Protein AF-A0A0D8FTY8-F1 (afdb_monomer_lite)

Sequence (97 aa):
MKEPGQGPPGDVVALIDSSPTVWVHVAAVRQEDQWNATHVEMTSSVVPESWVLRRWAYDDIIFLSCTITGSEDPTPQPGDPLHPLEPRVQGVHRPHR

pLDDT: mean 72.15, std 17.39, range [41.62, 94.5]

Radius of gyration: 22.92 Å; chains: 1; bounding box: 56×63×44 Å

Foldseek 3Di:
DDDPPDDDDVVQVVQQVPAQKKKKKWKWFADPNDTDTPDIDMDGDDDDPPQDQDWDDDPTMIIGIDMDGPPPPPPPPVDDPPDPPDPPPPDDDDDDD

Structure (mmCIF, N/CA/C/O backbone):
data_AF-A0A0D8FTY8-F1
#
_entry.id   AF-A0A0D8FTY8-F1
#
loop_
_atom_site.group_PDB
_atom_site.id
_atom_site.type_symbol
_atom_site.label_atom_id
_atom_site.label_alt_id
_atom_site.label_comp_id
_atom_site.label_asym_id
_atom_site.label_entity_id
_atom_site.label_seq_id
_atom_site.pdbx_PDB_ins_code
_atom_site.Cartn_x
_atom_site.Cartn_y
_atom_site.Cartn_z
_atom_site.occupancy
_atom_site.B_iso_or_equiv
_atom_site.auth_seq_id
_atom_site.auth_comp_id
_atom_site.auth_asym_id
_atom_site.auth_atom_id
_atom_site.pdbx_PDB_model_num
ATOM 1 N N . MET A 1 1 ? 21.491 -9.906 6.851 1.00 41.62 1 MET A N 1
ATOM 2 C CA . MET A 1 1 ? 20.668 -9.551 8.027 1.00 41.62 1 MET A CA 1
ATOM 3 C C . MET A 1 1 ? 20.688 -8.029 8.094 1.00 41.62 1 MET A C 1
ATOM 5 O O . MET A 1 1 ? 21.784 -7.503 8.198 1.00 41.62 1 MET A O 1
ATOM 9 N N . LYS A 1 2 ? 19.571 -7.324 7.857 1.00 44.31 2 LYS A N 1
ATOM 10 C CA . LYS A 1 2 ? 19.531 -5.852 7.985 1.00 44.31 2 LYS A CA 1
ATOM 11 C C . LYS A 1 2 ? 19.157 -5.498 9.421 1.00 44.31 2 LYS A C 1
ATOM 13 O O . LYS A 1 2 ? 18.243 -6.115 9.966 1.00 44.31 2 LYS A O 1
ATOM 18 N N . GLU A 1 3 ? 19.878 -4.557 10.016 1.00 43.09 3 GLU A N 1
ATOM 19 C CA . GLU A 1 3 ? 19.590 -4.048 11.356 1.00 43.09 3 GLU A CA 1
ATOM 20 C C . GLU A 1 3 ? 18.295 -3.213 11.350 1.00 43.09 3 GLU A C 1
ATOM 22 O O . GLU A 1 3 ? 18.004 -2.535 10.355 1.00 43.09 3 GLU A O 1
ATOM 27 N N . PRO A 1 4 ? 17.494 -3.247 12.430 1.00 45.47 4 PRO A N 1
ATOM 28 C CA . PRO A 1 4 ? 16.328 -2.382 12.557 1.00 45.47 4 PRO A CA 1
ATOM 29 C C . PRO A 1 4 ? 16.777 -0.913 12.541 1.00 45.47 4 PRO A C 1
ATOM 31 O O . PRO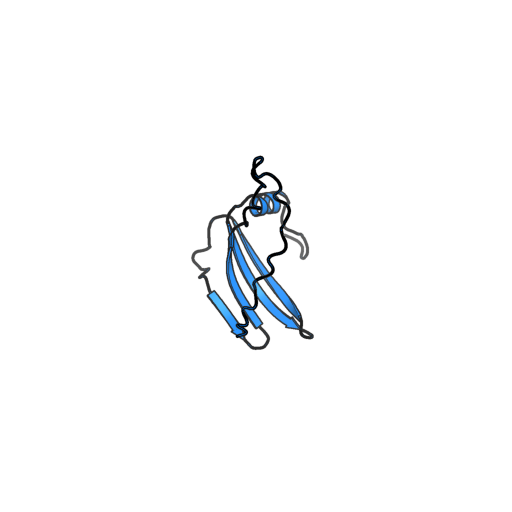 A 1 4 ? 17.571 -0.492 13.376 1.00 45.47 4 PRO A O 1
ATOM 34 N N . GLY A 1 5 ? 16.284 -0.143 11.567 1.00 56.88 5 GLY A N 1
ATOM 35 C CA . GLY A 1 5 ? 16.636 1.270 11.368 1.00 56.88 5 GLY A CA 1
ATOM 36 C C . GLY A 1 5 ? 17.548 1.550 10.171 1.00 56.88 5 GLY A C 1
ATOM 37 O O . GLY A 1 5 ? 17.776 2.712 9.841 1.00 56.88 5 GLY A O 1
ATOM 38 N N . GLN A 1 6 ? 18.036 0.522 9.470 1.00 59.66 6 GLN A N 1
ATOM 39 C CA . GLN A 1 6 ? 18.785 0.735 8.236 1.00 59.66 6 GLN A CA 1
ATOM 40 C C . GLN A 1 6 ? 17.822 1.067 7.089 1.00 59.66 6 GLN A C 1
ATOM 42 O O . GLN A 1 6 ? 17.070 0.208 6.623 1.00 59.66 6 GLN A O 1
ATOM 47 N N . GLY A 1 7 ? 17.850 2.329 6.654 1.00 64.62 7 GLY A N 1
ATOM 48 C CA . GLY A 1 7 ? 17.065 2.819 5.523 1.00 64.62 7 GLY A CA 1
ATOM 49 C C . GLY A 1 7 ? 17.309 2.029 4.226 1.00 64.62 7 GLY A C 1
ATOM 50 O O . GLY A 1 7 ? 18.240 1.213 4.136 1.00 64.62 7 GLY A O 1
ATOM 51 N N . PRO A 1 8 ? 16.461 2.230 3.205 1.00 70.81 8 PRO A N 1
ATOM 52 C CA . PRO A 1 8 ? 16.651 1.585 1.916 1.00 70.81 8 PRO A CA 1
ATOM 53 C C . PRO A 1 8 ? 18.034 1.934 1.330 1.00 70.81 8 PRO A C 1
ATOM 55 O O . PRO A 1 8 ? 18.534 3.040 1.544 1.00 70.81 8 PRO A O 1
ATOM 58 N N . PRO A 1 9 ? 18.676 1.001 0.605 1.00 77.88 9 PRO A N 1
ATOM 59 C CA . PRO A 1 9 ? 19.890 1.289 -0.153 1.00 77.88 9 PRO A CA 1
ATOM 60 C C . PRO A 1 9 ? 19.661 2.476 -1.102 1.00 77.88 9 PRO A C 1
ATOM 62 O O . PRO A 1 9 ? 18.571 2.616 -1.656 1.00 77.88 9 PRO A O 1
ATOM 65 N N . GLY A 1 10 ? 20.659 3.345 -1.283 1.00 78.88 10 GLY A N 1
ATOM 66 C CA . GLY A 1 10 ? 20.488 4.588 -2.052 1.00 78.88 10 GLY A CA 1
ATOM 67 C C . GLY A 1 10 ? 20.101 4.372 -3.521 1.00 78.88 10 GLY A C 1
ATOM 68 O O . GLY A 1 10 ? 19.369 5.173 -4.092 1.00 78.88 10 GLY A O 1
ATOM 69 N N . ASP A 1 11 ? 20.522 3.259 -4.116 1.00 78.75 11 ASP A N 1
ATOM 70 C CA . ASP A 1 11 ? 20.118 2.811 -5.451 1.00 78.75 11 ASP A CA 1
ATOM 71 C C . ASP A 1 11 ? 18.620 2.480 -5.536 1.00 78.75 11 ASP A C 1
ATOM 73 O O . ASP A 1 11 ? 17.974 2.792 -6.535 1.00 78.75 11 ASP A O 1
ATOM 77 N N . VAL A 1 12 ? 18.041 1.926 -4.467 1.00 74.75 12 VAL A N 1
ATOM 78 C CA . VAL A 1 12 ? 16.596 1.664 -4.376 1.00 74.75 12 VAL A CA 1
ATOM 79 C C . VAL A 1 12 ? 15.816 2.972 -4.271 1.00 74.75 12 VAL A C 1
ATOM 81 O O . VAL A 1 12 ? 14.772 3.104 -4.905 1.00 74.75 12 VAL A O 1
ATOM 84 N N . VAL A 1 13 ? 16.328 3.953 -3.522 1.00 77.81 13 VAL A N 1
ATOM 85 C CA . VAL A 1 13 ? 15.706 5.286 -3.425 1.00 77.81 13 VAL A CA 1
ATOM 86 C C . VAL A 1 13 ? 15.700 5.970 -4.791 1.00 77.81 13 VAL A C 1
ATOM 88 O O . VAL A 1 13 ? 14.641 6.371 -5.259 1.00 77.81 13 VAL A O 1
ATOM 91 N N . ALA A 1 14 ? 16.842 6.002 -5.483 1.00 79.75 14 ALA A N 1
ATOM 92 C CA . ALA A 1 14 ? 16.941 6.593 -6.818 1.00 79.75 14 ALA A CA 1
ATOM 93 C C . ALA A 1 14 ? 16.028 5.900 -7.848 1.00 79.75 14 ALA A C 1
ATOM 95 O O . ALA A 1 14 ? 15.457 6.556 -8.723 1.00 79.75 14 ALA A O 1
ATOM 96 N N . LEU A 1 15 ? 15.860 4.577 -7.748 1.00 79.25 15 LEU A N 1
ATOM 97 C CA . LEU A 1 15 ? 14.936 3.827 -8.600 1.00 79.25 15 LEU A CA 1
ATOM 98 C C . LEU A 1 15 ? 13.473 4.201 -8.329 1.00 79.25 15 LEU A C 1
ATOM 100 O O . LEU A 1 15 ? 12.705 4.366 -9.273 1.00 79.25 15 LEU A O 1
ATOM 104 N N . ILE A 1 16 ? 13.077 4.331 -7.062 1.00 76.06 16 ILE A N 1
ATOM 105 C CA . ILE A 1 16 ? 11.721 4.751 -6.677 1.00 76.06 16 ILE A CA 1
ATOM 106 C C . ILE A 1 16 ? 11.463 6.194 -7.129 1.00 76.06 16 ILE A C 1
ATOM 108 O O . ILE A 1 16 ? 10.435 6.441 -7.752 1.00 76.06 16 ILE A O 1
ATOM 112 N N . ASP A 1 17 ? 12.408 7.109 -6.905 1.00 78.25 17 ASP A N 1
ATOM 113 C CA . ASP A 1 17 ? 12.283 8.528 -7.272 1.00 78.25 17 ASP A CA 1
ATOM 114 C C . ASP A 1 17 ? 12.170 8.743 -8.787 1.00 78.25 17 ASP A C 1
ATOM 116 O O . ASP A 1 17 ? 11.447 9.623 -9.246 1.00 78.25 17 ASP A O 1
ATOM 120 N N . SER A 1 18 ? 12.874 7.934 -9.581 1.00 81.19 18 SER A N 1
ATOM 121 C CA . SER A 1 18 ? 12.816 7.999 -11.048 1.00 81.19 18 SER A CA 1
ATOM 122 C C . SER A 1 18 ? 11.640 7.228 -11.655 1.00 81.19 18 SER A C 1
ATOM 124 O O . SER A 1 18 ? 11.410 7.311 -12.864 1.00 81.19 18 SER A O 1
ATOM 126 N N . SER A 1 19 ? 10.886 6.473 -10.849 1.00 82.06 19 SER A N 1
ATOM 127 C CA . SER A 1 19 ? 9.758 5.685 -11.340 1.00 82.06 19 SER A CA 1
ATOM 128 C C . SER A 1 19 ? 8.527 6.576 -11.541 1.00 82.06 19 SER A C 1
ATOM 130 O O . SER A 1 19 ? 8.038 7.165 -10.579 1.00 82.06 19 SER A O 1
ATOM 132 N N . PRO A 1 20 ? 7.934 6.629 -12.751 1.00 79.81 20 PRO A N 1
ATOM 133 C CA . PRO A 1 20 ? 6.758 7.468 -13.013 1.00 79.81 20 PRO A CA 1
ATOM 134 C C . PRO A 1 20 ? 5.519 7.005 -12.235 1.00 79.81 20 PRO A C 1
ATOM 136 O O . PRO A 1 20 ? 4.555 7.748 -12.053 1.00 79.81 20 PRO A O 1
ATOM 139 N N . THR A 1 21 ? 5.514 5.749 -11.794 1.00 82.69 21 THR A N 1
ATOM 140 C CA . THR A 1 21 ? 4.455 5.167 -10.977 1.00 82.69 21 THR A CA 1
ATOM 141 C C . THR A 1 21 ? 5.063 4.244 -9.938 1.00 82.69 21 THR A C 1
ATOM 143 O O . THR A 1 21 ? 5.854 3.352 -10.260 1.00 82.69 21 THR A O 1
ATOM 146 N N . VAL A 1 22 ? 4.644 4.436 -8.693 1.00 86.69 22 VAL A N 1
ATOM 147 C CA . VAL A 1 22 ? 5.000 3.583 -7.563 1.00 86.69 22 VAL A CA 1
ATOM 148 C C . VAL A 1 22 ? 3.737 3.010 -6.945 1.00 86.69 22 VAL A C 1
ATOM 150 O O . VAL A 1 22 ? 2.692 3.661 -6.883 1.00 86.69 22 VAL A O 1
ATOM 153 N N . TRP A 1 23 ? 3.830 1.773 -6.489 1.00 86.94 23 TRP A N 1
ATOM 154 C CA . TRP A 1 23 ? 2.788 1.132 -5.706 1.00 86.94 23 TRP A CA 1
ATOM 155 C C . TRP A 1 23 ? 3.116 1.284 -4.238 1.00 86.94 23 TRP A C 1
ATOM 157 O O . TRP A 1 23 ? 4.261 1.084 -3.834 1.00 86.94 23 TRP A O 1
ATOM 167 N N . VAL A 1 24 ? 2.105 1.623 -3.448 1.00 87.50 24 VAL A N 1
ATOM 168 C CA . VAL A 1 24 ? 2.244 1.886 -2.021 1.00 87.50 24 VAL A CA 1
ATOM 169 C C . VAL A 1 24 ? 1.185 1.109 -1.256 1.00 87.50 24 VAL A C 1
ATOM 171 O O . VAL A 1 24 ? -0.003 1.168 -1.581 1.00 87.50 24 VAL A O 1
ATOM 174 N N . HIS A 1 25 ? 1.622 0.410 -0.215 1.00 89.12 25 HIS A N 1
ATOM 175 C CA . HIS A 1 25 ? 0.770 -0.238 0.765 1.00 89.12 25 HIS A CA 1
ATOM 176 C C . HIS A 1 25 ? 1.083 0.340 2.146 1.00 89.12 25 HIS A C 1
ATOM 178 O O . HIS A 1 25 ? 2.185 0.180 2.662 1.00 89.12 25 HIS A O 1
ATOM 184 N N . VAL A 1 26 ? 0.123 1.050 2.733 1.00 91.50 26 VAL A N 1
ATOM 185 C CA . VAL A 1 26 ? 0.277 1.745 4.015 1.00 91.50 26 VAL A CA 1
ATOM 186 C C . VAL A 1 26 ? -0.720 1.198 5.025 1.00 91.50 26 VAL A C 1
ATOM 188 O O . VAL A 1 26 ? -1.905 1.052 4.716 1.00 91.50 26 VAL A O 1
ATOM 191 N N . ALA A 1 27 ? -0.250 0.968 6.249 1.00 92.31 27 ALA A N 1
ATOM 192 C CA . ALA A 1 27 ? -1.089 0.898 7.434 1.00 92.31 27 ALA A CA 1
ATOM 193 C C . ALA A 1 27 ? -0.783 2.100 8.331 1.00 92.31 27 ALA A C 1
ATOM 195 O O . ALA A 1 27 ? 0.379 2.412 8.605 1.00 92.31 27 ALA A O 1
ATOM 196 N N . ALA A 1 28 ? -1.830 2.776 8.785 1.00 93.62 28 ALA A N 1
ATOM 197 C CA . ALA A 1 28 ? -1.732 3.894 9.705 1.00 93.62 28 ALA A CA 1
ATOM 198 C C . 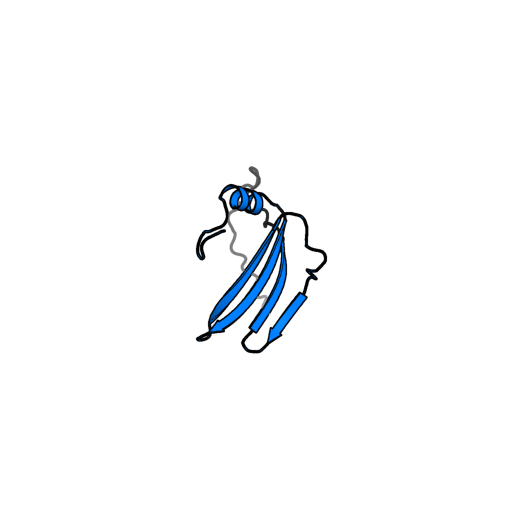ALA A 1 28 ? -2.701 3.706 10.867 1.00 93.62 28 ALA A C 1
ATOM 200 O O . ALA A 1 28 ? -3.813 3.204 10.689 1.00 93.62 28 ALA A O 1
ATOM 201 N N . VAL A 1 29 ? -2.280 4.137 12.049 1.00 94.38 29 VAL A N 1
ATOM 202 C CA . VAL A 1 29 ? -3.097 4.143 13.264 1.00 94.38 29 VAL A CA 1
ATOM 203 C C . VAL A 1 29 ? -3.238 5.566 13.777 1.00 94.38 29 VAL A C 1
ATOM 205 O O . VAL A 1 29 ? -2.312 6.372 13.655 1.00 94.38 29 VAL A O 1
ATOM 208 N N . ARG A 1 30 ? -4.392 5.887 14.351 1.00 94.50 30 ARG A N 1
ATOM 209 C CA . ARG A 1 30 ? -4.625 7.177 14.994 1.00 94.50 30 ARG A CA 1
ATOM 210 C C . ARG A 1 30 ? -4.097 7.123 16.426 1.00 94.50 30 ARG A C 1
ATOM 212 O O . ARG A 1 30 ? -4.455 6.234 17.191 1.00 94.50 30 ARG A O 1
ATOM 219 N N . GLN A 1 31 ? -3.226 8.059 16.784 1.00 93.50 31 GLN A N 1
ATOM 220 C CA . GLN A 1 31 ? -2.712 8.253 18.142 1.00 93.50 31 GLN A CA 1
ATOM 221 C C . GLN A 1 31 ? -2.743 9.746 18.446 1.00 93.50 31 GLN A C 1
ATOM 223 O O . GLN A 1 31 ? -2.271 10.533 17.632 1.00 93.50 31 GLN A O 1
ATOM 228 N N . GLU A 1 32 ? -3.320 10.137 19.586 1.00 92.69 32 GLU A N 1
ATOM 229 C CA . GLU A 1 32 ? -3.405 11.550 20.003 1.00 92.69 32 GLU A CA 1
ATOM 230 C C . GLU A 1 32 ? -3.971 12.469 18.904 1.00 92.69 32 GLU A C 1
ATOM 232 O O . GLU A 1 32 ? -3.454 13.549 18.633 1.00 92.69 32 GLU A O 1
ATOM 237 N N . ASP A 1 33 ? -5.028 11.999 18.235 1.00 90.19 33 ASP A N 1
ATOM 238 C CA . ASP A 1 33 ? -5.687 12.680 17.114 1.00 90.19 33 ASP A CA 1
ATOM 239 C C . ASP A 1 33 ? -4.855 12.808 15.818 1.00 90.19 33 ASP A C 1
ATOM 241 O O . ASP A 1 33 ? -5.303 13.405 14.840 1.00 90.19 33 ASP A O 1
ATOM 245 N N . GLN A 1 34 ? -3.680 12.179 15.755 1.00 94.25 34 GLN A N 1
ATOM 246 C CA . GLN A 1 34 ? -2.791 12.189 14.593 1.00 94.25 34 GLN A CA 1
ATOM 247 C C . GLN A 1 34 ? -2.671 10.803 13.954 1.00 94.25 34 GLN A C 1
ATOM 249 O O . GLN A 1 34 ? -2.529 9.786 14.634 1.00 94.25 34 GLN A O 1
ATOM 254 N N . TRP A 1 35 ? -2.700 10.754 12.621 1.00 91.19 35 TRP A N 1
ATOM 255 C CA . TRP A 1 35 ? -2.439 9.524 11.875 1.00 91.19 35 TRP A CA 1
ATOM 256 C C . TRP A 1 35 ? -0.939 9.267 11.791 1.00 91.19 35 TRP A C 1
ATOM 258 O O . TRP A 1 35 ? -0.197 10.061 11.219 1.00 91.19 35 TRP A O 1
ATOM 268 N N . ASN A 1 36 ? -0.510 8.127 12.318 1.00 91.31 36 ASN A N 1
ATOM 269 C CA . ASN A 1 36 ? 0.874 7.680 12.291 1.00 91.31 36 ASN A CA 1
ATOM 270 C C . ASN A 1 36 ? 0.976 6.428 11.423 1.00 91.31 36 ASN A C 1
ATOM 272 O O . ASN A 1 36 ? 0.303 5.430 11.688 1.00 91.31 36 ASN A O 1
ATOM 276 N N . ALA A 1 37 ? 1.811 6.474 10.384 1.00 90.12 37 ALA A N 1
ATOM 277 C CA . ALA A 1 37 ? 2.098 5.298 9.573 1.00 90.12 37 ALA A CA 1
ATOM 278 C C . ALA A 1 37 ? 2.891 4.286 10.412 1.00 90.12 37 ALA A C 1
ATOM 280 O O . ALA A 1 37 ? 3.986 4.582 10.886 1.00 90.12 37 ALA A O 1
ATOM 281 N N . THR A 1 38 ? 2.330 3.098 10.609 1.00 91.19 38 THR A N 1
ATOM 282 C CA . THR A 1 38 ? 2.988 1.988 11.318 1.00 91.19 38 THR A CA 1
ATOM 283 C C . THR A 1 38 ? 3.646 1.018 10.357 1.00 91.19 38 THR A C 1
ATOM 285 O O . THR A 1 38 ? 4.574 0.310 10.739 1.00 91.19 38 THR A O 1
ATOM 288 N N . HIS A 1 39 ? 3.172 0.993 9.113 1.00 87.88 39 HIS A N 1
ATOM 289 C CA . HIS A 1 39 ? 3.695 0.137 8.065 1.00 87.88 39 HIS A CA 1
ATOM 290 C C . HIS A 1 39 ? 3.618 0.849 6.725 1.00 87.88 39 HIS A C 1
ATOM 292 O O . HIS A 1 39 ? 2.580 1.419 6.387 1.00 87.88 39 HIS A O 1
ATOM 298 N N . VAL A 1 40 ? 4.704 0.793 5.962 1.00 87.31 40 VAL A N 1
ATOM 299 C CA . VAL A 1 40 ? 4.756 1.284 4.586 1.00 87.31 40 VAL A CA 1
ATOM 300 C C . VAL A 1 40 ? 5.588 0.302 3.775 1.00 87.31 40 VAL A C 1
ATOM 302 O O . VAL A 1 40 ? 6.770 0.104 4.046 1.00 87.31 40 VAL A O 1
ATOM 305 N N . GLU A 1 41 ? 4.974 -0.291 2.762 1.00 87.50 41 GLU A N 1
ATOM 306 C CA . GLU A 1 41 ? 5.661 -1.020 1.704 1.00 87.50 41 GLU A CA 1
ATOM 307 C C . GLU A 1 41 ? 5.509 -0.252 0.395 1.00 87.50 41 GLU A C 1
ATOM 309 O O . GLU A 1 41 ? 4.438 0.268 0.078 1.00 87.50 41 GLU A O 1
ATOM 314 N N . MET A 1 42 ? 6.592 -0.185 -0.375 1.00 85.38 42 MET A N 1
ATOM 315 C CA . MET A 1 42 ? 6.616 0.475 -1.675 1.00 85.38 42 MET A CA 1
ATOM 316 C C . MET A 1 42 ? 7.343 -0.392 -2.692 1.00 85.38 42 MET A C 1
ATOM 318 O O . MET A 1 42 ? 8.334 -1.045 -2.367 1.00 85.38 42 MET A O 1
ATOM 322 N N . THR A 1 43 ? 6.869 -0.372 -3.932 1.00 82.50 43 THR A N 1
ATOM 323 C CA . THR A 1 43 ? 7.520 -1.053 -5.054 1.00 82.50 43 THR A CA 1
ATOM 324 C C . THR A 1 43 ? 7.380 -0.240 -6.332 1.00 82.50 43 THR A C 1
ATOM 326 O O . THR A 1 43 ? 6.351 0.397 -6.577 1.00 82.50 43 THR A O 1
ATOM 329 N N . SER A 1 44 ? 8.434 -0.240 -7.146 1.00 76.94 44 SER A N 1
ATOM 330 C CA . SER A 1 44 ? 8.430 0.400 -8.456 1.00 76.94 44 SER A CA 1
ATOM 331 C C . SER A 1 44 ? 7.850 -0.540 -9.514 1.00 76.94 44 SER A C 1
ATOM 333 O O . SER A 1 44 ? 8.120 -1.739 -9.527 1.00 76.94 44 SER A O 1
ATOM 335 N N . SER A 1 45 ? 7.087 0.029 -10.450 1.00 69.50 45 SER A N 1
ATOM 336 C CA . SER A 1 45 ? 6.673 -0.574 -11.732 1.00 69.50 45 SER A CA 1
ATOM 337 C C . SER A 1 45 ? 5.722 -1.786 -11.701 1.00 69.50 45 SER A C 1
ATOM 339 O O . SER A 1 45 ? 4.794 -1.820 -12.507 1.00 69.50 45 SER A O 1
ATOM 341 N N . VAL A 1 46 ? 5.894 -2.770 -10.809 1.00 69.00 46 VAL A N 1
ATOM 342 C CA . VAL A 1 46 ? 5.085 -4.004 -10.770 1.00 69.00 46 VAL A CA 1
ATOM 343 C C . VAL A 1 46 ? 4.441 -4.186 -9.400 1.00 69.00 46 VAL A C 1
ATOM 345 O O . VAL A 1 46 ? 5.122 -4.249 -8.376 1.00 69.00 46 VAL A O 1
ATOM 348 N N . VAL A 1 47 ? 3.113 -4.295 -9.401 1.00 70.62 47 VAL A N 1
ATOM 349 C CA . VAL A 1 47 ? 2.323 -4.634 -8.218 1.00 70.62 47 VAL A CA 1
ATOM 350 C C . VAL A 1 47 ? 2.450 -6.130 -7.924 1.00 70.62 47 VAL A C 1
ATOM 352 O O . VAL A 1 47 ? 2.279 -6.936 -8.842 1.00 70.62 47 VAL A O 1
ATOM 355 N N . PRO A 1 48 ? 2.745 -6.545 -6.679 1.00 70.75 48 PRO A N 1
ATOM 356 C CA . PRO A 1 48 ? 2.612 -7.940 -6.292 1.00 70.75 48 PRO A CA 1
ATOM 357 C C . PRO A 1 48 ? 1.175 -8.394 -6.559 1.00 70.75 48 PRO A C 1
ATOM 359 O O . PRO A 1 48 ? 0.243 -7.657 -6.255 1.00 70.75 48 PRO A O 1
ATOM 362 N N . GLU A 1 49 ? 0.962 -9.606 -7.075 1.00 73.75 49 GLU A N 1
ATOM 363 C CA . GLU A 1 49 ? -0.396 -10.098 -7.385 1.00 73.75 49 GLU A CA 1
ATOM 364 C C . GLU A 1 49 ? -1.341 -10.076 -6.167 1.00 73.75 49 GLU A C 1
ATOM 366 O O . GLU A 1 49 ? -2.559 -9.996 -6.309 1.00 73.75 49 GLU A O 1
ATOM 371 N N . SER A 1 50 ? -0.778 -10.114 -4.956 1.00 75.00 50 SER A N 1
ATOM 372 C CA . SER A 1 50 ? -1.511 -10.022 -3.692 1.00 75.00 50 SER A CA 1
ATOM 373 C C . SER A 1 50 ? -1.995 -8.610 -3.340 1.00 75.00 50 SER A C 1
ATOM 375 O O . SER A 1 50 ? -2.846 -8.464 -2.459 1.00 75.00 50 SER A O 1
ATOM 377 N N . TRP A 1 51 ? -1.478 -7.566 -3.987 1.00 74.19 51 TRP A N 1
ATOM 378 C CA . TRP A 1 51 ? -1.827 -6.177 -3.707 1.00 74.19 51 TRP A CA 1
ATOM 379 C C . TRP A 1 51 ? -3.003 -5.748 -4.579 1.00 74.19 51 TRP A C 1
ATOM 381 O O . TRP A 1 51 ? -2.868 -5.360 -5.738 1.00 74.19 51 TRP A O 1
ATOM 391 N N . VAL A 1 52 ? -4.193 -5.803 -3.990 1.00 77.19 52 VAL A N 1
ATOM 392 C CA . VAL A 1 52 ? -5.416 -5.298 -4.613 1.00 77.19 52 VAL A CA 1
ATOM 393 C C . VAL A 1 52 ? -5.623 -3.853 -4.181 1.00 77.19 52 VAL A C 1
ATOM 395 O O . VAL A 1 52 ? -5.660 -3.576 -2.984 1.00 77.19 52 VAL A O 1
ATOM 398 N N . LEU A 1 53 ? -5.821 -2.946 -5.146 1.00 79.25 53 LEU A N 1
ATOM 399 C CA . LEU A 1 53 ? -6.209 -1.558 -4.879 1.00 79.25 53 LEU A CA 1
ATOM 400 C C . LEU A 1 53 ? -7.428 -1.524 -3.959 1.00 79.25 53 LEU A C 1
ATOM 402 O O . LEU A 1 53 ? -8.531 -1.930 -4.341 1.00 79.25 53 LEU A O 1
ATOM 406 N N . ARG A 1 54 ? -7.225 -1.072 -2.724 1.00 85.12 54 ARG A N 1
ATOM 407 C CA . ARG A 1 54 ? -8.273 -1.100 -1.712 1.00 85.12 54 ARG A CA 1
ATOM 408 C C . ARG A 1 54 ? -7.949 -0.169 -0.560 1.00 85.12 54 ARG A C 1
ATOM 410 O O . ARG A 1 54 ? -6.793 0.041 -0.202 1.00 85.12 54 ARG A O 1
ATOM 417 N N . ARG A 1 55 ? -9.013 0.349 0.044 1.00 88.25 55 ARG A N 1
ATOM 418 C CA . ARG A 1 55 ? -8.970 1.091 1.294 1.00 88.25 55 ARG A CA 1
ATOM 419 C C . ARG A 1 55 ? -9.887 0.415 2.301 1.00 88.25 55 ARG A C 1
ATOM 421 O O . ARG A 1 55 ? -11.057 0.185 2.002 1.00 88.25 55 ARG A O 1
ATOM 428 N N . TRP A 1 56 ? -9.368 0.155 3.491 1.00 88.75 56 TRP A N 1
ATOM 429 C CA . TRP A 1 56 ? -10.160 -0.189 4.667 1.00 88.75 56 TRP A CA 1
ATOM 430 C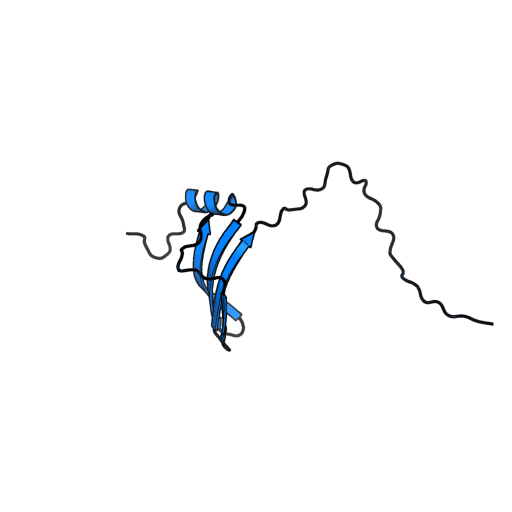 C . TRP A 1 56 ? -9.959 0.903 5.707 1.00 88.75 56 TRP A C 1
ATOM 432 O O . TRP A 1 56 ? -8.825 1.289 5.983 1.00 88.75 56 TRP A O 1
ATOM 442 N N . ALA A 1 57 ? -11.053 1.419 6.252 1.00 87.00 57 ALA A N 1
ATOM 443 C CA . ALA A 1 57 ? -11.024 2.448 7.277 1.00 87.00 57 ALA A CA 1
ATOM 444 C C . ALA A 1 57 ? -11.890 2.003 8.454 1.00 87.00 57 ALA A C 1
ATOM 446 O O . ALA A 1 57 ? -13.038 1.602 8.271 1.00 87.00 57 ALA A O 1
ATOM 447 N N . TYR A 1 58 ? -11.301 2.090 9.633 1.00 90.50 58 TYR A N 1
ATOM 448 C CA . TYR A 1 58 ? -11.915 1.928 10.942 1.00 90.50 58 TYR A CA 1
ATOM 449 C C . TYR A 1 58 ? -11.682 3.227 11.721 1.00 90.50 58 TYR A C 1
ATOM 451 O O . TYR A 1 58 ? -10.913 4.078 11.266 1.00 90.50 58 TYR A O 1
ATOM 459 N N . ASP A 1 59 ? -12.310 3.378 12.886 1.00 89.06 59 ASP A N 1
ATOM 460 C CA . ASP A 1 59 ? -12.257 4.631 13.657 1.00 89.06 59 ASP A CA 1
ATOM 461 C C . ASP A 1 59 ? -10.817 5.114 13.923 1.00 89.06 59 ASP A C 1
ATOM 463 O O . ASP A 1 59 ? -10.517 6.298 13.749 1.00 89.06 59 ASP A O 1
ATOM 467 N N . ASP A 1 60 ? -9.911 4.176 14.220 1.00 93.12 60 ASP A N 1
ATOM 468 C CA . ASP A 1 60 ? -8.515 4.464 14.570 1.00 93.12 60 ASP A CA 1
ATOM 469 C C . ASP A 1 60 ? -7.484 3.782 13.660 1.00 93.12 60 ASP A C 1
ATOM 471 O O . ASP A 1 60 ? -6.28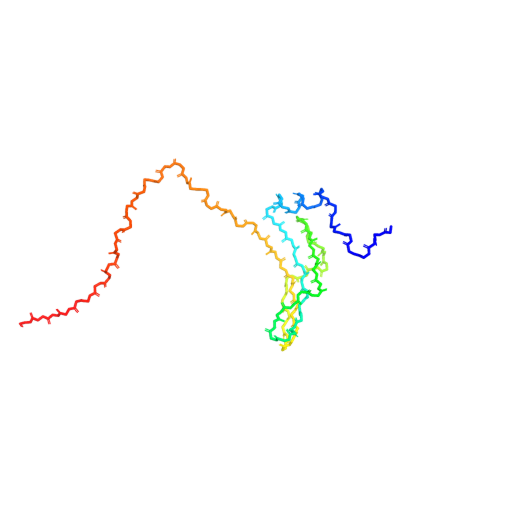8 3.820 13.948 1.00 93.12 60 ASP A O 1
ATOM 475 N N . ILE A 1 61 ? -7.904 3.128 12.569 1.00 91.62 61 ILE A N 1
ATOM 476 C CA . ILE A 1 61 ? -6.993 2.361 11.702 1.00 91.62 61 ILE A CA 1
ATOM 477 C C . ILE A 1 61 ? -7.351 2.546 10.228 1.00 91.62 61 ILE A C 1
ATOM 479 O O . ILE A 1 61 ? -8.508 2.396 9.833 1.00 91.62 61 ILE A O 1
ATOM 483 N N . ILE A 1 62 ? -6.345 2.798 9.391 1.00 90.81 62 ILE A N 1
ATOM 484 C CA . ILE A 1 62 ? -6.475 2.837 7.932 1.00 90.81 62 ILE A CA 1
ATOM 485 C C . ILE A 1 62 ? -5.481 1.866 7.302 1.00 90.81 62 ILE A C 1
ATOM 487 O O . ILE A 1 62 ? -4.294 1.891 7.615 1.00 90.81 62 ILE A O 1
ATOM 491 N N . PHE A 1 63 ? -5.968 1.069 6.355 1.00 90.88 63 PHE A N 1
ATOM 492 C CA . PHE A 1 63 ? -5.154 0.288 5.427 1.00 90.88 63 PHE A CA 1
ATOM 493 C C . PHE A 1 63 ? -5.419 0.779 4.005 1.00 90.88 63 PHE A C 1
ATOM 495 O O . PHE A 1 63 ? -6.580 0.888 3.595 1.00 90.88 63 PHE A O 1
ATOM 502 N N . LEU A 1 64 ? -4.365 1.074 3.249 1.00 88.75 64 LEU A N 1
ATOM 503 C CA . LEU A 1 64 ? -4.452 1.612 1.894 1.00 88.75 64 LEU A CA 1
ATOM 504 C C . LEU A 1 64 ? -3.455 0.913 0.974 1.00 88.75 64 LEU A C 1
ATOM 506 O O . LEU A 1 64 ? -2.259 0.979 1.217 1.00 88.75 64 LEU A O 1
ATOM 510 N N . SER A 1 65 ? -3.946 0.316 -0.108 1.00 88.88 65 SER A N 1
ATOM 511 C CA . SER A 1 65 ? -3.147 -0.105 -1.263 1.00 88.88 65 SER A CA 1
ATOM 512 C C . SER A 1 65 ? -3.490 0.796 -2.449 1.00 88.88 65 SER A C 1
ATOM 514 O O . SER A 1 65 ? -4.644 0.807 -2.890 1.00 88.88 65 SER A O 1
ATOM 516 N N . CYS A 1 66 ? -2.526 1.566 -2.952 1.00 83.56 66 CYS A N 1
ATOM 517 C CA . CYS A 1 66 ? -2.728 2.513 -4.051 1.00 83.56 66 CYS A CA 1
ATOM 518 C C . CYS A 1 66 ? -1.516 2.627 -4.987 1.00 83.56 66 CYS A C 1
ATOM 520 O O . CYS A 1 66 ? -0.405 2.210 -4.666 1.00 83.56 66 CYS A O 1
ATOM 522 N N . THR A 1 67 ? -1.748 3.226 -6.153 1.00 86.31 67 THR A N 1
ATOM 523 C CA . THR A 1 67 ? -0.700 3.748 -7.034 1.00 86.31 67 THR A CA 1
ATOM 524 C C . THR A 1 67 ? -0.517 5.236 -6.788 1.00 86.31 67 THR A C 1
ATOM 526 O O . THR A 1 67 ? -1.503 5.975 -6.767 1.00 86.31 67 THR A O 1
ATOM 529 N N . ILE A 1 68 ? 0.728 5.684 -6.683 1.00 83.12 68 ILE A N 1
ATOM 530 C CA . ILE A 1 68 ? 1.092 7.097 -6.751 1.00 83.12 68 ILE A CA 1
ATOM 531 C C . ILE A 1 68 ? 1.798 7.308 -8.084 1.00 83.12 68 ILE A C 1
ATOM 533 O O . ILE A 1 68 ? 2.818 6.682 -8.369 1.00 83.12 68 ILE A O 1
ATOM 537 N N . THR A 1 69 ? 1.231 8.171 -8.913 1.00 79.25 69 THR A N 1
ATOM 538 C CA . THR A 1 69 ? 1.878 8.662 -10.126 1.00 79.25 69 THR A CA 1
ATOM 539 C C . THR A 1 69 ? 2.610 9.944 -9.775 1.00 79.25 69 THR A C 1
ATOM 541 O O . THR A 1 69 ? 2.025 10.807 -9.117 1.00 79.25 69 THR A O 1
ATOM 544 N N . GLY A 1 70 ? 3.867 10.078 -10.197 1.00 66.56 70 GLY A N 1
ATOM 545 C CA . GLY A 1 70 ? 4.553 11.361 -10.106 1.00 66.56 70 GLY A CA 1
ATOM 546 C C . GLY A 1 70 ? 3.733 12.388 -10.876 1.00 66.56 70 GLY A C 1
ATOM 547 O O . GLY A 1 70 ? 3.543 12.233 -12.081 1.00 66.56 70 GLY A O 1
ATOM 548 N N . SER A 1 71 ? 3.176 13.382 -10.183 1.00 53.91 71 SER A N 1
ATOM 549 C CA . SER A 1 71 ? 2.597 14.535 -10.857 1.00 53.91 71 SER A CA 1
ATOM 550 C C . SER A 1 71 ? 3.725 15.163 -11.654 1.00 53.91 71 SER A C 1
ATOM 552 O O . SER A 1 71 ? 4.722 15.586 -11.072 1.00 53.91 71 SER A O 1
ATOM 554 N N . GLU A 1 72 ? 3.589 15.184 -12.973 1.00 51.25 72 GLU A N 1
ATOM 555 C CA . GLU A 1 72 ? 4.393 16.063 -13.803 1.00 51.25 72 GLU A CA 1
ATOM 556 C C . GLU A 1 72 ? 4.237 17.463 -13.195 1.00 51.25 72 GLU A C 1
ATOM 558 O O . GLU A 1 72 ? 3.134 18.014 -13.168 1.00 51.25 72 GLU A O 1
ATOM 563 N N . ASP A 1 73 ? 5.312 18.013 -12.625 1.00 45.56 73 ASP A N 1
ATOM 564 C CA . ASP A 1 73 ? 5.399 19.456 -12.449 1.00 45.56 73 ASP A CA 1
ATOM 565 C C . ASP A 1 73 ? 5.113 20.023 -13.845 1.00 45.56 73 ASP A C 1
ATOM 567 O O . ASP A 1 73 ? 5.796 19.600 -14.792 1.00 45.56 73 ASP A O 1
ATOM 571 N N . PRO A 1 74 ? 4.069 20.853 -14.047 1.00 44.12 74 PRO A N 1
ATOM 572 C CA . PRO A 1 74 ? 3.858 21.468 -15.338 1.00 44.12 74 PRO A CA 1
ATOM 573 C C . PRO A 1 74 ? 5.057 22.380 -15.537 1.00 44.12 74 PRO A C 1
ATOM 575 O O . PRO A 1 74 ? 5.057 23.525 -15.094 1.00 44.12 74 PRO A O 1
ATOM 578 N N . THR A 1 75 ? 6.095 21.838 -16.173 1.00 46.59 75 THR A N 1
ATOM 579 C CA . THR A 1 75 ? 7.261 22.588 -16.603 1.00 46.59 75 THR A CA 1
ATOM 580 C C . THR A 1 75 ? 6.680 23.804 -17.308 1.00 46.59 75 THR A C 1
ATOM 582 O O . THR A 1 75 ? 5.940 23.605 -18.280 1.00 46.59 75 THR A O 1
ATOM 585 N N . PRO A 1 76 ? 6.897 25.036 -16.812 1.00 46.09 76 PRO A N 1
ATOM 586 C CA . PRO A 1 76 ? 6.358 26.201 -17.481 1.00 46.09 76 PRO A CA 1
ATOM 587 C C . PRO A 1 76 ? 6.906 26.152 -18.902 1.00 46.09 76 PRO A C 1
ATOM 589 O O . PRO A 1 76 ? 8.122 26.197 -19.101 1.00 46.09 76 PRO A O 1
ATOM 592 N N . GLN A 1 77 ? 6.020 25.946 -19.881 1.00 51.16 77 GLN A N 1
ATOM 593 C CA . GLN A 1 77 ? 6.421 25.939 -21.278 1.00 51.16 77 GLN A CA 1
ATOM 594 C C . GLN A 1 77 ? 7.142 27.270 -21.521 1.00 51.16 77 GLN A C 1
ATOM 596 O O . GLN A 1 77 ? 6.567 28.322 -21.217 1.00 51.16 77 GLN A O 1
ATOM 601 N N . PRO A 1 78 ? 8.399 27.267 -22.003 1.00 45.12 78 PRO A N 1
ATOM 602 C CA . PRO A 1 78 ? 9.096 28.500 -22.319 1.00 45.12 78 PRO A CA 1
ATOM 603 C C . PRO A 1 78 ? 8.396 29.111 -23.534 1.00 45.12 78 PRO A C 1
ATOM 605 O O . PRO A 1 78 ? 8.699 28.781 -24.677 1.00 45.12 78 PRO A O 1
ATOM 608 N N . GLY A 1 79 ? 7.386 29.937 -23.274 1.00 48.56 79 GLY A N 1
ATOM 609 C CA . GLY A 1 79 ? 6.530 30.481 -24.318 1.00 48.56 79 GLY A CA 1
ATOM 610 C C . GLY A 1 79 ? 5.230 31.125 -23.854 1.00 48.56 79 GLY A C 1
ATOM 611 O O . GLY A 1 79 ? 4.675 31.882 -24.642 1.00 48.56 79 GLY A O 1
ATOM 612 N N . ASP A 1 80 ? 4.754 30.898 -22.624 1.00 47.81 80 ASP A N 1
ATOM 613 C CA . ASP A 1 80 ? 3.556 31.601 -22.144 1.00 47.81 80 ASP A CA 1
ATOM 614 C C . ASP A 1 80 ? 3.952 33.012 -21.664 1.00 47.81 80 ASP A C 1
ATOM 616 O O . ASP A 1 80 ? 4.686 33.140 -20.674 1.00 47.81 80 ASP A O 1
ATOM 620 N N . PRO A 1 81 ? 3.577 34.095 -22.371 1.00 51.06 81 PRO A N 1
ATOM 621 C CA . PRO A 1 81 ? 3.848 35.431 -21.874 1.00 51.06 81 PRO A CA 1
ATOM 622 C C . PRO A 1 81 ? 3.084 35.608 -20.562 1.00 51.06 81 PRO A C 1
ATOM 624 O O . PRO A 1 81 ? 1.894 35.317 -20.495 1.00 51.06 81 PRO A O 1
ATOM 627 N N . LEU A 1 82 ? 3.769 36.103 -19.525 1.00 55.47 82 LEU A N 1
ATOM 628 C CA . LEU A 1 82 ? 3.163 36.530 -18.263 1.00 55.47 82 LEU A CA 1
ATOM 629 C C . LEU A 1 82 ? 2.055 37.551 -18.554 1.00 55.47 82 LEU A C 1
ATOM 631 O O . LEU A 1 82 ? 2.297 38.758 -18.581 1.00 55.47 82 LEU A O 1
ATOM 635 N N . HIS A 1 83 ? 0.834 37.080 -18.782 1.00 54.78 83 HIS A N 1
ATOM 636 C CA . HIS A 1 83 ? -0.336 37.929 -18.741 1.00 54.78 83 HIS A CA 1
ATOM 637 C C . HIS A 1 83 ? -0.493 38.357 -17.279 1.00 54.78 83 HIS A C 1
ATOM 639 O O . HIS A 1 83 ? -0.601 37.492 -16.402 1.00 54.78 83 HIS A O 1
ATOM 645 N N . PRO A 1 84 ? -0.472 39.667 -16.972 1.00 50.12 84 PRO A N 1
ATOM 646 C CA . PRO A 1 84 ? -0.797 40.118 -15.633 1.00 50.12 84 PRO A CA 1
ATOM 647 C C . PRO A 1 84 ? -2.189 39.584 -15.295 1.00 50.12 84 PRO A C 1
ATOM 649 O O . PRO A 1 84 ? -3.114 39.720 -16.095 1.00 50.12 84 PRO A O 1
ATOM 652 N N . LEU A 1 85 ? -2.325 38.953 -14.129 1.00 56.22 85 LEU A N 1
ATOM 653 C CA . LEU A 1 85 ? -3.614 38.537 -13.591 1.00 56.22 85 LEU A CA 1
ATOM 654 C C . LEU A 1 85 ? -4.487 39.787 -13.426 1.00 56.22 85 LEU A C 1
ATOM 656 O O . LEU A 1 85 ? -4.398 40.481 -12.413 1.00 56.22 85 LEU A O 1
ATOM 660 N N . GLU A 1 86 ? -5.319 40.098 -14.419 1.00 54.50 86 GLU A N 1
ATOM 661 C CA . GLU A 1 86 ? -6.395 41.058 -14.220 1.00 54.50 86 GLU A CA 1
ATOM 662 C C . GLU A 1 86 ? -7.319 40.490 -13.132 1.00 54.50 86 GLU A C 1
ATOM 664 O O . GLU A 1 86 ? -7.773 39.342 -13.241 1.00 54.50 86 GLU A O 1
ATOM 669 N N . PRO A 1 87 ? -7.595 41.238 -12.051 1.00 48.12 87 PRO A N 1
ATOM 670 C CA . PRO A 1 87 ? -8.500 40.771 -11.020 1.00 48.12 87 PRO A CA 1
ATOM 671 C C . PRO A 1 87 ? -9.893 40.602 -11.631 1.00 48.12 87 PRO A C 1
ATOM 673 O O . PRO A 1 87 ? -10.572 41.567 -11.978 1.00 48.12 87 PRO A O 1
ATOM 676 N N . ARG A 1 88 ? -10.329 39.345 -11.760 1.00 53.34 88 ARG A N 1
ATOM 677 C CA . ARG A 1 88 ? -11.701 38.982 -12.122 1.00 53.34 88 ARG A CA 1
ATOM 678 C C . ARG A 1 88 ? -12.661 39.487 -11.046 1.00 53.34 88 ARG A C 1
ATOM 680 O O . ARG A 1 88 ? -12.958 38.780 -10.087 1.00 53.34 88 ARG A O 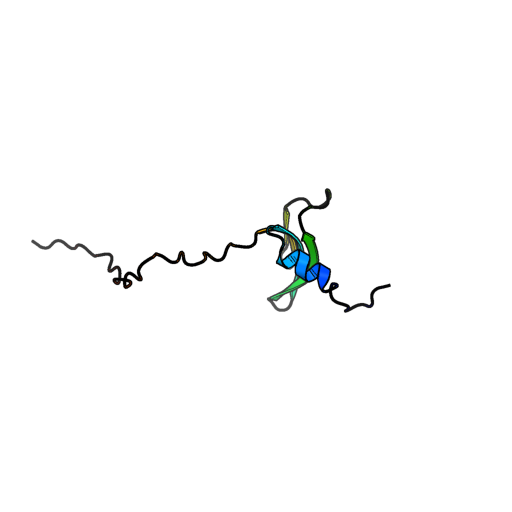1
ATOM 687 N N . VAL A 1 89 ? -13.202 40.684 -11.236 1.00 51.53 89 VAL A N 1
ATOM 688 C CA . VAL A 1 89 ? -14.422 41.110 -10.548 1.00 51.53 89 VAL A CA 1
ATOM 689 C C . VAL A 1 89 ? -15.599 40.538 -11.339 1.00 51.53 89 VAL A C 1
ATOM 691 O O . VAL A 1 89 ? -16.034 41.107 -12.339 1.00 51.53 89 VAL A O 1
ATOM 694 N N . GLN A 1 90 ? -16.079 39.355 -10.945 1.00 47.84 90 GLN A N 1
ATOM 695 C CA . GLN A 1 90 ? -17.365 38.841 -11.425 1.00 47.84 90 GLN A CA 1
ATOM 696 C C . GLN A 1 90 ? -18.492 39.673 -10.799 1.00 47.84 90 GLN A C 1
ATOM 698 O O . GLN A 1 90 ? -18.499 39.934 -9.598 1.00 47.84 90 GLN A O 1
ATOM 703 N N . GLY A 1 91 ? -19.380 40.168 -11.660 1.00 50.44 91 GLY A N 1
ATOM 704 C CA . GLY A 1 91 ? -20.227 41.323 -11.395 1.00 50.44 91 GLY A CA 1
ATOM 705 C C . GLY A 1 91 ? -21.409 41.107 -10.454 1.00 50.44 91 GLY A C 1
ATOM 706 O O . GLY A 1 91 ? -21.798 39.992 -10.120 1.00 50.44 91 GLY A O 1
ATOM 707 N N . VAL A 1 92 ? -22.059 42.224 -10.127 1.00 48.31 92 VAL A N 1
ATOM 708 C CA . VAL A 1 92 ? -23.458 42.235 -9.699 1.00 48.31 92 VAL A CA 1
ATOM 709 C C . VAL A 1 92 ? -24.203 43.247 -10.562 1.00 48.31 92 VAL A C 1
ATOM 711 O O . VAL A 1 92 ? -24.103 44.456 -10.372 1.00 48.31 92 VAL A O 1
ATOM 714 N N . HIS A 1 93 ? -24.967 42.728 -11.522 1.00 47.84 93 HIS A N 1
ATOM 715 C CA . HIS A 1 93 ? -26.068 43.459 -12.132 1.00 47.84 93 HIS A CA 1
ATOM 716 C C . HIS A 1 93 ? -27.089 43.813 -11.041 1.00 47.84 93 HIS A C 1
ATOM 718 O O . HIS A 1 93 ? -27.624 42.926 -10.374 1.00 47.84 93 HIS A O 1
ATOM 724 N N . ARG A 1 94 ? -27.433 45.095 -10.915 1.00 54.25 94 ARG A N 1
ATOM 725 C CA . ARG A 1 94 ? -28.754 45.512 -10.429 1.00 54.25 94 ARG A CA 1
ATOM 726 C C . ARG A 1 94 ? -29.357 46.495 -11.429 1.00 54.25 94 ARG A C 1
ATOM 728 O O . ARG A 1 94 ? -28.667 47.431 -11.826 1.00 54.25 94 ARG A O 1
ATOM 735 N N . PRO A 1 95 ? -30.611 46.290 -11.859 1.00 57.81 95 PRO A N 1
ATOM 736 C CA . PRO A 1 95 ? -31.290 47.233 -12.725 1.00 57.81 95 PRO A CA 1
ATOM 737 C C . PRO A 1 95 ? -31.805 48.393 -11.872 1.00 57.81 95 PRO A C 1
ATOM 739 O O . PRO A 1 95 ? -32.363 48.163 -10.800 1.00 57.81 95 PRO A O 1
ATOM 742 N N . HIS A 1 96 ? -31.677 49.623 -12.357 1.00 43.56 96 HIS A N 1
ATOM 743 C CA . HIS A 1 96 ? -32.532 50.701 -11.881 1.00 43.56 96 HIS A CA 1
ATOM 744 C C . HIS A 1 96 ? -33.083 51.504 -13.053 1.00 43.56 96 HIS A C 1
ATOM 746 O O . HIS A 1 96 ? -32.350 52.018 -13.896 1.00 43.56 96 HIS A O 1
ATOM 752 N N . ARG A 1 97 ? -34.413 51.498 -13.080 1.00 50.38 97 ARG A N 1
ATOM 753 C CA . ARG A 1 97 ? -35.288 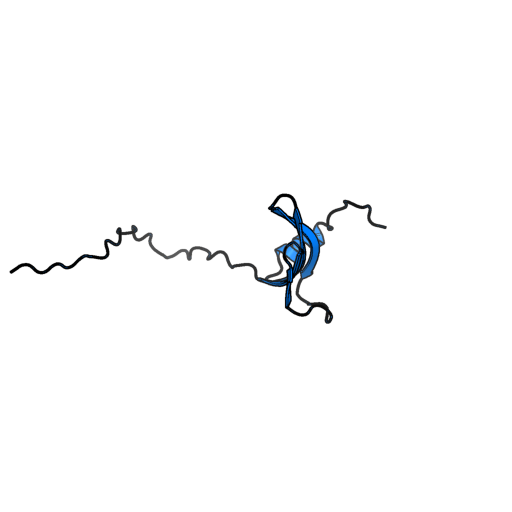52.482 -13.698 1.00 50.38 97 ARG A CA 1
ATOM 754 C C . ARG A 1 97 ? -35.106 53.836 -13.019 1.00 50.38 97 ARG A C 1
ATOM 756 O O . ARG A 1 97 ? -34.814 53.814 -11.799 1.00 50.38 97 ARG A O 1
#

Organism: NCBI:txid1121877

Secondary structure (DSSP, 8-state):
-PPTT-PPPHHHHHHHHT-SEEEEEEEEEEETTEEEEEEEEEEES---TT---EEEE-SSEEEEEEEEE--------TT------------------